Protein AF-A0A3C1BT82-F1 (afdb_monomer_lite)

pLDDT: mean 73.42, std 19.43, range [34.97, 91.62]

Radius of gyration: 23.09 Å; chains: 1; bounding box: 29×38×76 Å

Foldseek 3Di:
DDDDDDDDDDDPDDDPDPPPPPVPDDDDDDDDDDPVVVVVLVVVCVVVVHDSVVSVVVVVVQVVCVVVVVDFDADPVPRDTDD

Secondary structure (DSSP, 8-state):
----------------------TT----------HHHHHHHHHHHHHHT--HHHHHHHHHHHHHHHHHTSS--B-TTT-PBP-

Sequence (83 aa):
MSDTCGCGSGGCGGHDHDHEIDDESMVSMAFAMEKEFMDEINQACEVNGMSFEEFVYSCLEVGIGITNGDLHLIDSETGEKVE

Structure (mmCIF, N/CA/C/O backbone):
data_AF-A0A3C1BT82-F1
#
_entry.id   AF-A0A3C1BT82-F1
#
loop_
_atom_site.group_PDB
_atom_site.id
_atom_site.type_symbol
_atom_site.label_atom_id
_atom_site.label_alt_id
_atom_site.label_comp_id
_atom_site.label_asym_id
_atom_site.label_entity_id
_atom_site.label_seq_id
_atom_site.pdbx_PDB_ins_code
_atom_site.Cartn_x
_atom_site.Cartn_y
_atom_site.Cartn_z
_atom_site.occupancy
_atom_site.B_iso_or_equiv
_atom_site.auth_seq_id
_atom_site.auth_comp_id
_atom_site.auth_asym_id
_atom_site.auth_atom_id
_atom_site.pdbx_PDB_model_num
ATOM 1 N N . MET A 1 1 ? 8.427 10.192 -55.281 1.00 45.22 1 MET A N 1
ATOM 2 C CA . MET A 1 1 ? 7.320 10.551 -54.373 1.00 45.22 1 MET A CA 1
ATOM 3 C C . MET A 1 1 ? 6.335 9.401 -54.389 1.00 45.22 1 MET A C 1
ATOM 5 O O . MET A 1 1 ? 6.057 8.916 -55.481 1.00 45.22 1 MET A O 1
ATOM 9 N N . SER A 1 2 ? 5.863 9.026 -53.197 1.00 41.16 2 SER A N 1
ATOM 10 C CA . SER A 1 2 ? 4.848 8.005 -52.877 1.00 41.16 2 SER A CA 1
ATOM 11 C C . SER A 1 2 ? 5.378 6.604 -52.541 1.00 41.16 2 SER A C 1
ATOM 13 O O . SER A 1 2 ? 5.398 5.722 -53.391 1.00 41.16 2 SER A O 1
ATOM 15 N N . ASP A 1 3 ? 5.723 6.409 -51.263 1.00 38.75 3 ASP A N 1
ATOM 16 C CA . ASP A 1 3 ? 5.666 5.112 -50.582 1.00 38.75 3 ASP A CA 1
ATOM 17 C C . ASP A 1 3 ? 4.271 4.975 -49.955 1.00 38.75 3 ASP A C 1
ATOM 19 O O . ASP A 1 3 ? 3.893 5.722 -49.050 1.00 38.75 3 ASP A O 1
ATOM 23 N N . THR A 1 4 ? 3.474 4.058 -50.497 1.00 48.94 4 THR A N 1
ATOM 24 C CA . THR A 1 4 ? 2.142 3.699 -50.004 1.00 48.94 4 THR A CA 1
ATOM 25 C C . THR A 1 4 ? 2.250 2.385 -49.239 1.00 48.94 4 THR A C 1
ATOM 27 O O . THR A 1 4 ? 2.716 1.386 -49.783 1.00 48.94 4 THR A O 1
ATOM 30 N N . CYS A 1 5 ? 1.817 2.401 -47.976 1.00 45.03 5 CYS A N 1
ATOM 31 C CA . CYS A 1 5 ? 1.728 1.245 -47.090 1.00 45.03 5 CYS A CA 1
ATOM 32 C C . CYS A 1 5 ? 0.948 0.091 -47.739 1.00 45.03 5 CYS A C 1
ATOM 34 O O . CYS A 1 5 ? -0.207 0.251 -48.134 1.00 45.03 5 CYS A O 1
ATOM 36 N N . GLY A 1 6 ? 1.579 -1.082 -47.820 1.00 39.50 6 GLY A N 1
ATOM 37 C CA . GLY A 1 6 ? 0.955 -2.309 -48.300 1.00 39.50 6 GLY A CA 1
ATOM 38 C C . GLY A 1 6 ? 0.081 -2.957 -47.228 1.00 39.50 6 GLY A C 1
ATOM 39 O O . GLY A 1 6 ? 0.590 -3.582 -46.302 1.00 39.50 6 GLY A O 1
ATOM 40 N N . CYS A 1 7 ? -1.239 -2.854 -47.386 1.00 46.12 7 CYS A N 1
ATOM 41 C CA . CYS A 1 7 ? -2.185 -3.789 -46.784 1.00 46.12 7 CYS A CA 1
ATOM 42 C C . CYS A 1 7 ? -2.103 -5.133 -47.524 1.00 46.12 7 CYS A C 1
ATOM 44 O O . CYS A 1 7 ? -2.555 -5.242 -48.662 1.00 46.12 7 CYS A O 1
ATOM 46 N N . GLY A 1 8 ? -1.554 -6.155 -46.864 1.00 37.75 8 GLY A N 1
ATOM 47 C CA . GLY A 1 8 ? -1.721 -7.561 -47.227 1.00 37.75 8 GLY A CA 1
ATOM 48 C C . GLY A 1 8 ? -2.772 -8.195 -46.323 1.00 37.75 8 GLY A C 1
ATOM 49 O O . GLY A 1 8 ? -2.559 -8.354 -45.126 1.00 37.75 8 GLY A O 1
ATOM 50 N N . SER A 1 9 ? -3.934 -8.484 -46.896 1.00 51.72 9 SER A N 1
ATOM 51 C CA . SER A 1 9 ? -5.090 -9.091 -46.246 1.00 51.72 9 SER A CA 1
ATOM 52 C C . SER A 1 9 ? -4.847 -10.547 -45.836 1.00 51.72 9 SER A C 1
ATOM 54 O O . SER A 1 9 ? -4.373 -11.333 -46.646 1.00 51.72 9 SER A O 1
ATOM 56 N N . GLY A 1 10 ? -5.325 -10.909 -44.642 1.00 41.38 10 GLY A N 1
ATOM 57 C CA . GLY A 1 10 ? -5.918 -12.222 -44.367 1.00 41.38 10 GLY A CA 1
ATOM 58 C C . GLY A 1 10 ? -4.952 -13.376 -44.102 1.00 41.38 10 GLY A C 1
ATOM 59 O O . GLY A 1 10 ? -4.368 -13.940 -45.019 1.00 41.38 10 GLY A O 1
ATOM 60 N N . GLY A 1 11 ? -4.895 -13.806 -42.841 1.00 34.97 11 GLY A N 1
ATOM 61 C CA . GLY A 1 11 ? -4.240 -15.053 -42.459 1.00 34.97 11 GLY A CA 1
ATOM 62 C C . GLY A 1 11 ? -4.205 -15.265 -40.953 1.00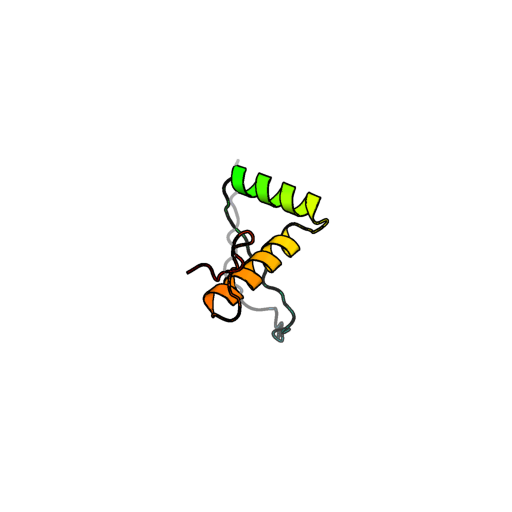 34.97 11 GLY A C 1
ATOM 63 O O . GLY A 1 11 ? -3.136 -15.260 -40.358 1.00 34.97 11 GLY A O 1
ATOM 64 N N . CYS A 1 12 ? -5.375 -15.418 -40.331 1.00 49.94 12 CYS A N 1
ATOM 65 C CA . CYS A 1 12 ? -5.483 -16.027 -39.010 1.00 49.94 12 CYS A CA 1
ATOM 66 C C . CYS A 1 12 ? -5.020 -17.489 -39.105 1.00 49.94 12 CYS A C 1
ATOM 68 O O . CYS A 1 12 ? -5.539 -18.225 -39.943 1.00 49.94 12 CYS A O 1
ATOM 70 N N . GLY A 1 13 ? -4.103 -17.911 -38.235 1.00 43.16 13 GLY A N 1
ATOM 71 C CA . GLY A 1 13 ? -3.784 -19.325 -38.029 1.00 43.16 13 GLY A CA 1
ATOM 72 C C . GLY A 1 13 ? -2.288 -19.595 -37.953 1.00 43.16 13 GLY A C 1
ATOM 73 O O . GLY A 1 13 ? -1.602 -19.570 -38.970 1.00 43.16 13 GLY A O 1
ATOM 74 N N . GLY A 1 14 ? -1.805 -19.894 -36.746 1.00 43.81 14 GLY A N 1
ATOM 75 C CA . GLY A 1 14 ? -0.476 -20.471 -36.568 1.00 43.81 14 GLY A CA 1
ATOM 76 C C . GLY A 1 14 ? 0.252 -20.070 -35.293 1.00 43.81 14 GLY A C 1
ATOM 77 O O . GLY A 1 14 ? 1.400 -19.647 -35.373 1.00 43.81 14 GLY A O 1
ATOM 78 N N . HIS A 1 15 ? -0.388 -20.211 -34.136 1.00 38.94 15 HIS A N 1
ATOM 79 C CA . HIS A 1 15 ? 0.303 -20.795 -32.991 1.00 38.94 15 HIS A CA 1
ATOM 80 C C . HIS A 1 15 ? -0.738 -21.446 -32.089 1.00 38.94 15 HIS A C 1
ATOM 82 O O . HIS A 1 15 ? -1.391 -20.789 -31.283 1.00 38.94 15 HIS A O 1
ATOM 88 N N . ASP A 1 16 ? -0.897 -22.752 -32.282 1.00 47.12 16 ASP A N 1
ATOM 89 C CA . ASP A 1 16 ? -1.242 -23.677 -31.214 1.00 47.12 16 ASP A CA 1
ATOM 90 C C . ASP A 1 16 ? -0.203 -23.501 -30.095 1.00 47.12 16 ASP A C 1
ATOM 92 O O . ASP A 1 16 ? 0.822 -24.176 -30.057 1.00 47.12 16 ASP A O 1
ATOM 96 N N . HIS A 1 17 ? -0.431 -22.536 -29.212 1.00 43.31 17 HIS A N 1
ATOM 97 C CA . HIS A 1 17 ? -0.013 -22.683 -27.834 1.00 43.31 17 HIS A CA 1
ATOM 98 C C . HIS A 1 17 ? -1.286 -22.963 -27.059 1.00 43.31 17 HIS A C 1
ATOM 100 O O . HIS A 1 17 ? -2.041 -22.062 -26.695 1.00 43.31 17 HIS A O 1
ATOM 106 N N . ASP A 1 18 ? -1.515 -24.259 -26.873 1.00 45.34 18 ASP A N 1
ATOM 107 C CA . ASP A 1 18 ? -2.081 -24.816 -25.656 1.00 45.34 18 ASP A CA 1
ATOM 108 C C . ASP A 1 18 ? -1.275 -24.210 -24.490 1.00 45.34 18 ASP A C 1
ATOM 110 O O . ASP A 1 18 ? -0.263 -24.746 -24.043 1.00 45.34 18 ASP A O 1
ATOM 114 N N . HIS A 1 19 ? -1.602 -22.971 -24.123 1.00 48.56 19 HIS A N 1
ATOM 115 C CA . HIS A 1 19 ? -1.180 -22.407 -22.861 1.00 48.56 19 HIS A CA 1
ATOM 116 C C . HIS A 1 19 ? -2.164 -22.986 -21.865 1.00 48.56 19 HIS A C 1
ATOM 118 O O . HIS A 1 19 ? -3.237 -22.430 -21.617 1.00 48.56 19 HIS A O 1
ATOM 124 N N . GLU A 1 20 ? -1.786 -24.157 -21.353 1.00 42.78 20 GLU A N 1
ATOM 125 C CA . GLU A 1 20 ? -2.055 -24.519 -19.972 1.00 42.78 20 GLU A CA 1
ATOM 126 C C . GLU A 1 20 ? -2.015 -23.212 -19.176 1.00 42.78 20 GLU A C 1
ATOM 128 O O . GLU A 1 20 ? -1.011 -22.493 -19.203 1.00 42.78 20 GLU A O 1
ATOM 133 N N . ILE A 1 21 ? -3.163 -22.823 -18.620 1.00 51.25 21 ILE A N 1
ATOM 134 C CA . ILE A 1 21 ? -3.234 -21.698 -17.697 1.00 51.25 21 ILE A CA 1
ATOM 135 C C . ILE A 1 21 ? -2.355 -22.138 -16.538 1.00 51.25 21 ILE A C 1
ATOM 137 O O . ILE A 1 21 ? -2.761 -22.953 -15.715 1.00 51.25 21 ILE A O 1
ATOM 141 N N . ASP A 1 22 ? -1.110 -21.688 -16.568 1.00 45.28 22 ASP A N 1
ATOM 142 C CA . ASP A 1 22 ? -0.192 -21.817 -15.465 1.00 45.28 22 ASP A CA 1
ATOM 143 C C . ASP A 1 22 ? -0.817 -20.996 -14.336 1.00 45.28 22 ASP A C 1
ATOM 145 O O . ASP A 1 22 ? -0.884 -19.768 -14.414 1.00 45.28 22 ASP A O 1
ATOM 149 N N . ASP A 1 23 ? -1.365 -21.681 -13.331 1.00 50.38 23 ASP A N 1
ATOM 150 C CA . ASP A 1 23 ? -2.008 -21.092 -12.144 1.00 50.38 23 ASP A CA 1
ATOM 151 C C . ASP A 1 23 ? -1.040 -20.138 -11.391 1.00 50.38 23 ASP A C 1
ATOM 153 O O . ASP A 1 23 ? -1.446 -19.399 -10.499 1.00 50.38 23 ASP A O 1
ATOM 157 N N . GLU A 1 24 ? 0.243 -20.113 -11.783 1.00 53.91 24 GLU A N 1
ATOM 158 C CA . GLU A 1 24 ? 1.303 -19.235 -11.282 1.00 53.91 24 GLU A CA 1
ATOM 159 C C . GLU A 1 24 ? 1.513 -17.937 -12.096 1.00 53.91 24 GLU A C 1
ATOM 161 O O . GLU A 1 24 ? 2.387 -17.131 -11.755 1.00 53.91 24 GLU A O 1
ATOM 166 N N . SER A 1 25 ? 0.729 -17.661 -13.150 1.00 58.00 25 SER A N 1
ATOM 167 C CA . SER A 1 25 ? 0.877 -16.407 -13.903 1.00 58.00 25 SER A CA 1
ATOM 168 C C . SER A 1 25 ? 0.280 -15.220 -13.128 1.00 58.00 25 SER A C 1
ATOM 170 O O . SER A 1 25 ? -0.917 -14.932 -13.220 1.00 58.00 25 SER A O 1
ATOM 172 N N . MET A 1 26 ? 1.109 -14.508 -12.357 1.00 63.06 26 MET A N 1
ATOM 173 C CA . MET A 1 26 ? 0.704 -13.251 -11.717 1.00 63.06 26 MET A CA 1
ATOM 174 C C . MET A 1 26 ? 0.253 -12.233 -12.774 1.00 63.06 26 MET A C 1
ATOM 176 O O . MET A 1 26 ? 0.971 -11.926 -13.728 1.00 63.06 26 MET A O 1
ATOM 180 N N . VAL A 1 27 ? -0.960 -11.701 -12.607 1.00 65.75 27 VAL A N 1
ATOM 181 C CA . VAL A 1 27 ? -1.534 -10.716 -13.529 1.00 65.75 27 VAL A CA 1
ATOM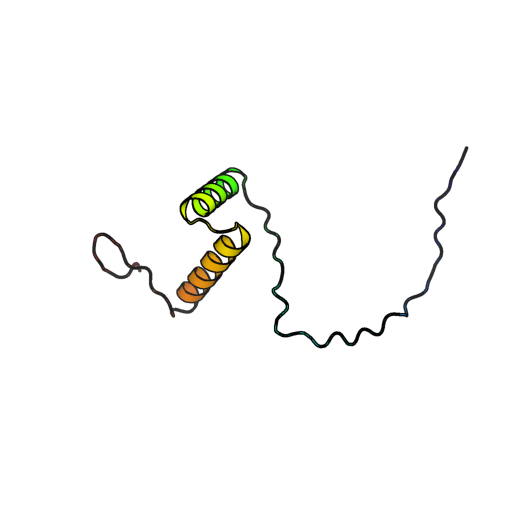 182 C C . VAL A 1 27 ? -0.852 -9.367 -13.314 1.00 65.75 27 VAL A C 1
ATOM 184 O O . VAL A 1 27 ? -1.026 -8.736 -12.276 1.00 65.75 27 VAL A O 1
ATOM 187 N N . SER A 1 28 ? -0.125 -8.887 -14.325 1.00 71.00 28 SER A N 1
ATOM 188 C CA . SER A 1 28 ? 0.432 -7.531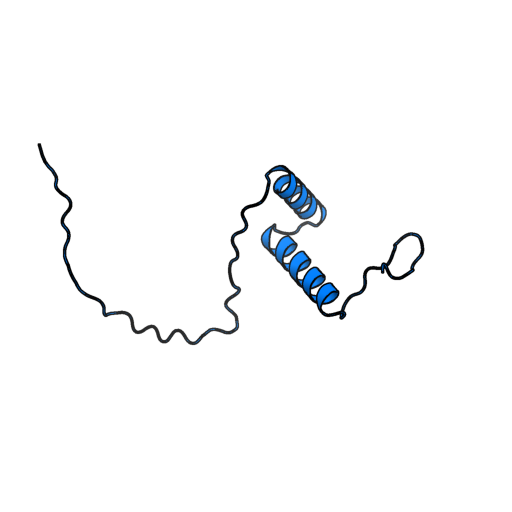 -14.328 1.00 71.00 28 SER A CA 1
ATOM 189 C C . SER A 1 28 ? -0.694 -6.497 -14.433 1.00 71.00 28 SER A C 1
ATOM 191 O O . SER A 1 28 ? -1.420 -6.460 -15.429 1.00 71.00 28 SER A O 1
ATOM 193 N N . MET A 1 29 ? -0.816 -5.622 -13.433 1.00 69.88 29 MET A N 1
ATOM 194 C CA . MET A 1 29 ? -1.793 -4.526 -13.425 1.00 69.88 29 MET A CA 1
ATOM 195 C C . MET A 1 29 ? -1.120 -3.196 -13.778 1.00 69.88 29 MET A C 1
ATOM 197 O O . MET A 1 29 ? -0.030 -2.896 -13.299 1.00 69.88 29 MET A O 1
ATOM 201 N N . ALA A 1 30 ? -1.773 -2.380 -14.608 1.00 78.31 30 ALA A N 1
ATOM 202 C CA . ALA A 1 30 ? -1.322 -1.028 -14.924 1.00 78.31 30 ALA A CA 1
ATOM 203 C C . ALA A 1 30 ? -2.297 -0.009 -14.325 1.00 78.31 30 ALA A C 1
ATOM 205 O O . ALA A 1 30 ? -3.477 0.005 -14.678 1.00 78.31 30 ALA A O 1
ATOM 206 N N . PHE A 1 31 ? -1.798 0.862 -13.447 1.00 73.81 31 PHE A N 1
ATOM 207 C CA . PHE A 1 31 ? -2.591 1.909 -12.807 1.00 73.81 31 PHE A CA 1
ATOM 208 C C . PHE A 1 31 ? -2.159 3.287 -13.304 1.00 73.81 31 PHE A C 1
ATOM 210 O O . PHE A 1 31 ? -0.976 3.627 -13.285 1.00 73.81 31 PHE A O 1
ATOM 217 N N . ALA A 1 32 ? -3.126 4.100 -13.723 1.00 81.69 32 ALA A N 1
ATOM 218 C CA . ALA A 1 32 ? -2.909 5.528 -13.903 1.00 81.69 32 ALA A CA 1
ATOM 219 C C . ALA A 1 32 ? -3.130 6.209 -12.548 1.00 81.69 32 ALA A C 1
ATOM 221 O O . ALA A 1 32 ? -4.258 6.271 -12.066 1.00 81.69 32 ALA A O 1
ATOM 222 N N . MET A 1 33 ? -2.049 6.680 -11.932 1.00 81.69 33 MET A N 1
ATOM 223 C CA . MET A 1 33 ? -2.073 7.331 -10.623 1.00 81.69 33 MET A CA 1
ATOM 224 C C . MET A 1 33 ? -1.587 8.771 -10.724 1.00 81.69 33 MET A C 1
ATOM 226 O O . MET A 1 33 ? -0.807 9.120 -11.614 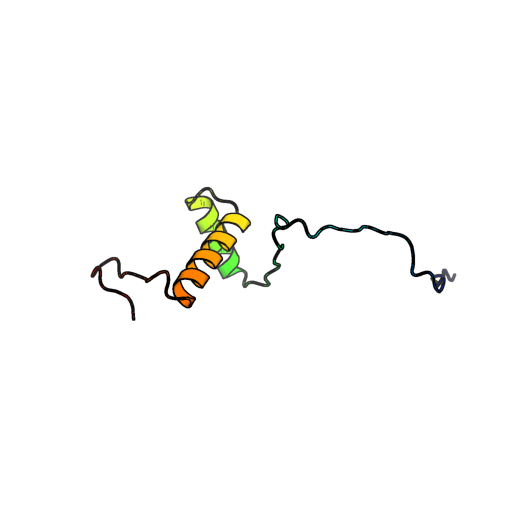1.00 81.69 33 MET A O 1
ATOM 230 N N . GLU A 1 34 ? -2.066 9.609 -9.809 1.00 89.06 34 GLU A N 1
ATOM 231 C CA . GLU A 1 34 ? -1.567 10.971 -9.672 1.00 89.06 34 GLU A CA 1
ATOM 232 C C . GLU A 1 34 ? -0.094 10.954 -9.261 1.00 89.06 34 GLU A C 1
ATOM 234 O O . GLU A 1 34 ? 0.368 10.063 -8.546 1.00 89.06 34 GLU A O 1
ATOM 239 N N . LYS A 1 35 ? 0.660 11.950 -9.732 1.00 87.94 35 LYS A N 1
ATOM 240 C CA . LYS A 1 35 ? 2.104 12.012 -9.501 1.00 87.94 35 LYS A CA 1
ATOM 241 C C . LYS A 1 35 ? 2.440 12.074 -8.008 1.00 87.94 35 LYS A C 1
ATOM 243 O O . LYS A 1 35 ? 3.340 11.374 -7.571 1.00 87.94 35 LYS A O 1
ATOM 248 N N . GLU A 1 36 ? 1.706 12.883 -7.247 1.00 90.69 36 GLU A N 1
ATOM 249 C CA . GLU A 1 36 ? 1.925 13.044 -5.803 1.00 90.69 36 GLU A CA 1
ATOM 250 C C . GLU A 1 36 ? 1.742 11.709 -5.069 1.00 90.69 36 GLU A C 1
ATOM 252 O O . GLU A 1 36 ? 2.576 11.326 -4.258 1.00 90.69 36 GLU A O 1
ATOM 257 N N . PHE A 1 37 ? 0.727 10.935 -5.458 1.00 86.12 37 PHE A N 1
ATOM 258 C CA . PHE A 1 37 ? 0.480 9.608 -4.903 1.00 86.12 37 PHE A CA 1
ATOM 259 C C . PHE A 1 37 ? 1.575 8.590 -5.272 1.00 86.12 37 PHE A C 1
ATOM 261 O O . PHE A 1 37 ? 2.004 7.800 -4.435 1.00 86.12 37 PHE A O 1
ATOM 268 N N . MET A 1 38 ? 2.084 8.631 -6.508 1.00 87.19 38 MET A N 1
ATOM 269 C CA . MET A 1 38 ? 3.244 7.824 -6.916 1.00 87.19 38 MET A CA 1
ATOM 270 C C . MET A 1 38 ? 4.504 8.170 -6.112 1.00 87.19 38 MET A C 1
ATOM 272 O O . MET A 1 38 ? 5.253 7.270 -5.732 1.00 87.19 38 MET A O 1
ATOM 276 N N . ASP A 1 39 ? 4.744 9.457 -5.850 1.00 91.25 39 ASP A N 1
ATOM 277 C CA . ASP A 1 39 ? 5.900 9.917 -5.077 1.00 91.25 39 ASP A CA 1
ATOM 278 C C . ASP A 1 39 ? 5.826 9.408 -3.619 1.00 91.25 39 ASP A C 1
ATOM 280 O O . ASP A 1 39 ? 6.826 8.916 -3.090 1.00 91.25 39 ASP A O 1
ATOM 284 N N . GLU A 1 40 ? 4.638 9.424 -3.003 1.00 90.81 40 GLU A N 1
ATOM 285 C CA . GLU A 1 40 ? 4.405 8.854 -1.665 1.00 90.81 40 GLU A CA 1
ATOM 286 C C . GLU A 1 40 ? 4.646 7.338 -1.618 1.00 90.81 40 GLU A C 1
ATOM 288 O O . GLU A 1 40 ? 5.324 6.846 -0.710 1.00 90.81 40 GLU A O 1
ATOM 293 N N . ILE A 1 41 ? 4.143 6.592 -2.610 1.00 88.06 41 ILE A N 1
ATOM 294 C CA . ILE A 1 41 ? 4.367 5.142 -2.690 1.00 88.06 41 ILE A CA 1
ATOM 295 C C . ILE A 1 41 ? 5.860 4.840 -2.824 1.00 88.06 41 ILE A C 1
ATOM 297 O O . ILE A 1 41 ? 6.374 3.974 -2.117 1.00 88.06 41 ILE A O 1
ATOM 301 N N . ASN A 1 42 ? 6.575 5.557 -3.693 1.00 87.81 42 ASN A N 1
ATOM 302 C CA . ASN A 1 42 ? 8.012 5.353 -3.869 1.00 87.81 42 ASN A CA 1
ATOM 303 C C . ASN A 1 42 ? 8.779 5.604 -2.565 1.00 87.81 42 ASN A C 1
ATOM 305 O O . ASN A 1 42 ? 9.639 4.802 -2.198 1.00 87.81 42 ASN A O 1
ATOM 309 N N . GLN A 1 43 ? 8.422 6.652 -1.819 1.00 91.62 43 GLN A N 1
ATOM 310 C CA . GLN A 1 43 ? 9.014 6.908 -0.506 1.00 91.62 43 GLN A CA 1
ATOM 311 C C . GLN A 1 43 ? 8.722 5.768 0.484 1.00 91.62 43 GLN A C 1
ATOM 313 O O . GLN A 1 43 ? 9.615 5.340 1.220 1.00 91.62 43 GLN A O 1
ATOM 318 N N . ALA A 1 44 ? 7.495 5.244 0.500 1.00 88.50 44 ALA A N 1
ATOM 319 C CA . ALA A 1 44 ? 7.14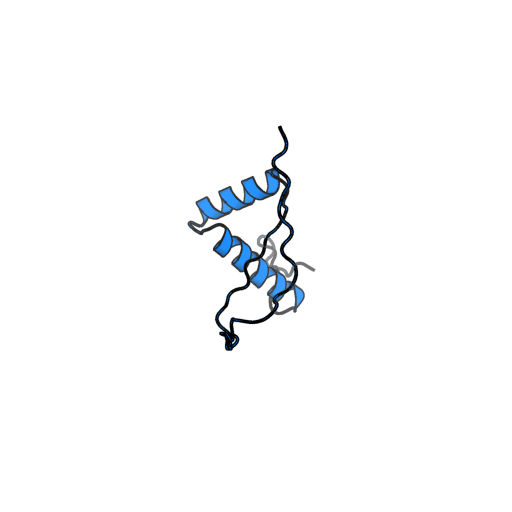0 4.105 1.343 1.00 88.50 44 ALA A CA 1
ATOM 320 C C . ALA A 1 44 ? 7.923 2.836 0.957 1.00 88.50 44 ALA A C 1
ATOM 322 O O . ALA A 1 44 ? 8.383 2.110 1.841 1.00 88.50 44 ALA A O 1
ATOM 323 N N . CYS A 1 45 ? 8.135 2.594 -0.338 1.00 88.69 45 CYS A N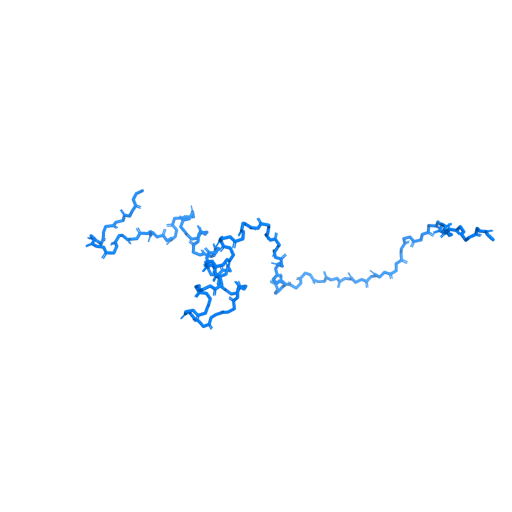 1
ATOM 324 C CA . CYS A 1 45 ? 8.945 1.482 -0.842 1.00 88.69 45 CYS A CA 1
ATOM 325 C C . CYS A 1 45 ? 10.398 1.581 -0.358 1.00 88.69 45 CYS A C 1
ATOM 327 O O . CYS A 1 45 ? 10.945 0.600 0.148 1.00 88.69 45 CYS A O 1
ATOM 329 N N . GLU A 1 46 ? 10.998 2.774 -0.431 1.00 90.31 46 GLU A N 1
ATOM 330 C CA . GLU A 1 46 ? 12.360 3.022 0.059 1.00 90.31 46 GLU A CA 1
ATOM 331 C C . GLU A 1 46 ? 12.493 2.759 1.565 1.00 90.31 46 GLU A C 1
ATOM 333 O O . GLU A 1 46 ? 13.450 2.114 1.997 1.00 90.31 46 GLU A O 1
ATOM 338 N N . VAL A 1 47 ? 11.525 3.216 2.368 1.00 91.12 47 VAL A N 1
ATOM 339 C CA . VAL A 1 47 ? 11.531 3.027 3.831 1.00 91.12 47 VAL A CA 1
ATOM 340 C C . VAL A 1 47 ? 11.397 1.552 4.214 1.00 91.12 47 VAL A C 1
ATOM 342 O O . VAL A 1 47 ? 12.035 1.110 5.170 1.00 91.12 47 VAL A O 1
ATOM 345 N N . ASN A 1 48 ? 10.587 0.792 3.477 1.00 83.94 48 ASN A N 1
ATOM 346 C CA . ASN A 1 48 ? 10.333 -0.622 3.760 1.00 83.94 48 ASN A CA 1
ATOM 347 C C . ASN A 1 48 ? 11.318 -1.571 3.055 1.00 83.94 48 ASN A C 1
ATOM 349 O O . ASN A 1 48 ? 11.305 -2.769 3.328 1.00 83.94 48 ASN A O 1
ATOM 353 N N . GLY A 1 49 ? 12.188 -1.055 2.179 1.00 89.94 49 GLY A N 1
ATOM 354 C CA . GLY A 1 49 ? 13.143 -1.862 1.415 1.00 89.94 49 GLY A CA 1
ATOM 355 C C . GLY A 1 49 ? 12.470 -2.823 0.431 1.00 89.94 49 GLY A C 1
ATOM 356 O O . GLY A 1 49 ? 13.004 -3.902 0.182 1.00 89.94 49 GLY A O 1
ATOM 357 N N . MET A 1 50 ? 11.302 -2.446 -0.092 1.00 88.69 50 MET A N 1
ATOM 358 C CA . MET A 1 50 ? 10.485 -3.255 -1.000 1.00 88.69 50 MET A CA 1
ATOM 359 C C . MET A 1 50 ? 10.471 -2.649 -2.402 1.00 88.69 50 MET A C 1
ATOM 361 O O . MET A 1 50 ? 10.662 -1.442 -2.567 1.00 88.69 50 MET A O 1
ATOM 365 N N . SER A 1 51 ? 10.220 -3.470 -3.423 1.00 89.38 51 SER A N 1
ATOM 366 C CA . SER A 1 51 ? 9.906 -2.939 -4.750 1.00 89.38 51 SER A CA 1
ATOM 367 C C . SER A 1 51 ? 8.501 -2.329 -4.784 1.00 89.38 51 SER A C 1
ATOM 369 O O . SER A 1 51 ? 7.628 -2.672 -3.985 1.00 89.38 51 SER A O 1
ATOM 371 N N . PHE A 1 52 ? 8.275 -1.437 -5.750 1.00 86.69 52 PHE A N 1
ATOM 372 C CA . PHE A 1 52 ? 6.968 -0.822 -5.982 1.00 86.69 52 PHE A CA 1
ATOM 373 C C . PHE A 1 52 ? 5.859 -1.865 -6.166 1.00 86.69 52 PHE A C 1
ATOM 375 O O . PHE A 1 52 ? 4.797 -1.756 -5.561 1.00 86.69 52 PHE A O 1
ATOM 382 N N . GLU A 1 53 ? 6.114 -2.892 -6.977 1.00 85.81 53 GLU A N 1
ATOM 383 C CA . GLU A 1 53 ? 5.130 -3.940 -7.255 1.00 85.81 53 GLU A CA 1
ATOM 384 C C . GLU A 1 53 ? 4.792 -4.739 -5.993 1.00 85.81 53 GLU A C 1
ATOM 386 O O . GLU A 1 53 ? 3.617 -4.900 -5.672 1.00 85.81 53 GLU A O 1
ATOM 391 N N . GLU A 1 54 ? 5.798 -5.168 -5.225 1.00 85.94 54 GLU A N 1
ATOM 392 C CA . GLU A 1 54 ? 5.587 -5.895 -3.965 1.00 85.94 54 GLU A CA 1
ATOM 393 C C . GLU A 1 54 ? 4.797 -5.067 -2.947 1.00 85.94 54 GLU A C 1
ATOM 395 O O . GLU A 1 54 ? 3.920 -5.595 -2.257 1.00 85.94 54 GLU A O 1
ATOM 400 N N . PHE A 1 55 ? 5.081 -3.765 -2.859 1.00 87.56 55 PHE A N 1
ATOM 401 C CA . PHE A 1 55 ? 4.347 -2.860 -1.982 1.00 87.56 55 PHE A CA 1
ATOM 402 C C . PHE A 1 55 ? 2.879 -2.742 -2.405 1.00 87.56 55 PHE A C 1
ATOM 404 O O . PHE A 1 55 ? 1.982 -2.903 -1.577 1.00 87.56 55 PHE A O 1
ATOM 411 N N . VAL A 1 56 ? 2.618 -2.530 -3.699 1.00 86.06 56 VAL A N 1
ATOM 412 C CA . VAL A 1 56 ? 1.251 -2.422 -4.230 1.00 86.06 56 VAL A CA 1
ATOM 413 C C . VAL A 1 56 ? 0.469 -3.718 -4.017 1.00 86.06 56 VAL A C 1
ATOM 415 O O . VAL A 1 56 ? -0.669 -3.657 -3.548 1.00 86.06 56 VAL A O 1
ATOM 418 N N . TYR A 1 57 ? 1.060 -4.885 -4.293 1.00 87.81 57 TYR A N 1
ATOM 419 C CA . TYR A 1 57 ? 0.397 -6.167 -4.036 1.00 87.81 57 TYR A CA 1
ATOM 420 C C . TYR A 1 57 ? 0.089 -6.361 -2.550 1.00 87.81 57 TYR A C 1
ATOM 422 O O . TYR A 1 57 ? -1.033 -6.732 -2.212 1.00 87.81 57 TYR A O 1
ATOM 430 N N . SER A 1 58 ? 1.018 -6.000 -1.662 1.00 86.88 58 SER A N 1
ATOM 431 C CA . SER A 1 58 ? 0.789 -6.062 -0.213 1.00 86.88 58 SER A CA 1
ATOM 432 C C . SER A 1 58 ? -0.385 -5.173 0.218 1.00 86.88 58 SER A C 1
ATOM 434 O O . SER A 1 58 ? -1.240 -5.593 0.999 1.00 86.88 58 SER A O 1
ATOM 436 N N . CYS A 1 59 ? -0.480 -3.952 -0.319 1.00 87.44 59 CYS A N 1
ATOM 437 C CA . CYS A 1 59 ? -1.610 -3.062 -0.049 1.00 87.44 59 CYS A CA 1
ATOM 438 C C . CYS A 1 59 ? -2.941 -3.636 -0.556 1.00 87.44 59 CYS A C 1
ATOM 440 O O . CYS A 1 59 ? -3.957 -3.520 0.134 1.00 87.44 59 CYS A O 1
ATOM 442 N N . LEU A 1 60 ? -2.946 -4.256 -1.739 1.00 88.44 60 LEU A N 1
ATOM 443 C CA . LEU A 1 60 ? -4.141 -4.885 -2.305 1.00 88.44 60 LEU A CA 1
ATOM 444 C C . LEU A 1 60 ? -4.599 -6.084 -1.471 1.00 88.44 60 LEU A C 1
ATOM 446 O O . LEU A 1 60 ? -5.787 -6.184 -1.174 1.00 88.44 60 LEU A O 1
ATOM 450 N N . GLU A 1 61 ? -3.683 -6.951 -1.041 1.00 88.62 61 GLU A N 1
ATOM 451 C CA . GLU A 1 61 ? -4.002 -8.094 -0.177 1.00 88.62 61 GLU A CA 1
ATOM 452 C C . GLU A 1 61 ? -4.632 -7.647 1.146 1.00 88.62 61 GLU A C 1
ATOM 454 O O . GLU A 1 61 ? -5.687 -8.153 1.540 1.00 88.62 61 GLU A O 1
ATOM 459 N N . VAL A 1 62 ? -4.039 -6.642 1.799 1.00 88.94 62 VAL A N 1
ATOM 460 C CA . VAL A 1 62 ? -4.586 -6.070 3.037 1.00 88.94 62 VAL A CA 1
ATOM 461 C C . VAL A 1 62 ? -5.961 -5.445 2.787 1.00 88.94 62 VAL A C 1
ATOM 463 O O . VAL A 1 62 ? -6.895 -5.691 3.552 1.00 88.94 62 VAL A O 1
ATOM 466 N N . GLY A 1 63 ? -6.123 -4.677 1.704 1.00 86.94 63 GLY A N 1
ATOM 467 C CA . GLY A 1 63 ? -7.396 -4.046 1.345 1.00 86.94 63 GLY A CA 1
ATOM 468 C C . GLY A 1 63 ? -8.515 -5.054 1.060 1.00 86.94 63 GLY A C 1
ATOM 469 O O . GLY A 1 63 ? -9.652 -4.861 1.505 1.00 86.94 63 GLY A O 1
ATOM 470 N N . ILE A 1 64 ? -8.193 -6.157 0.378 1.00 89.25 64 ILE A N 1
ATOM 471 C CA . ILE A 1 64 ? -9.119 -7.273 0.140 1.00 89.25 64 ILE A CA 1
ATOM 472 C C . ILE A 1 64 ? -9.489 -7.936 1.467 1.00 89.25 64 ILE A C 1
ATOM 474 O O . ILE A 1 64 ? -10.676 -8.131 1.729 1.00 89.25 64 ILE A O 1
ATOM 478 N N . GLY A 1 65 ? -8.509 -8.218 2.331 1.00 90.06 65 GLY A N 1
ATOM 479 C CA . GLY A 1 65 ? -8.757 -8.809 3.647 1.00 90.06 65 GLY A CA 1
ATOM 480 C C . GLY A 1 65 ? -9.670 -7.942 4.517 1.00 90.06 65 GLY A C 1
ATOM 481 O O . GLY A 1 65 ? -10.582 -8.458 5.161 1.00 90.06 65 GLY A O 1
ATOM 482 N N . ILE A 1 66 ? -9.498 -6.616 4.489 1.00 88.44 66 ILE A N 1
ATOM 483 C CA . ILE A 1 66 ? -10.394 -5.683 5.191 1.00 88.44 66 ILE A CA 1
ATOM 484 C C . ILE A 1 66 ? -11.804 -5.739 4.592 1.00 88.44 66 ILE A C 1
ATOM 486 O O . ILE A 1 66 ? -12.783 -5.853 5.327 1.00 88.44 66 ILE A O 1
ATOM 490 N N . THR A 1 67 ? -11.913 -5.697 3.261 1.00 87.44 67 THR A N 1
ATOM 491 C CA . THR A 1 67 ? -13.205 -5.676 2.552 1.00 87.44 67 THR A CA 1
ATOM 492 C C . THR A 1 67 ? -14.000 -6.970 2.748 1.00 87.44 67 THR A C 1
ATOM 494 O O . THR A 1 67 ? -15.221 -6.924 2.895 1.00 87.44 67 THR A O 1
ATOM 497 N N . ASN A 1 68 ? -13.321 -8.117 2.805 1.00 89.81 68 ASN A N 1
ATOM 498 C CA . ASN A 1 68 ? -13.937 -9.417 3.079 1.00 89.81 68 ASN A CA 1
ATOM 499 C C . ASN A 1 68 ? -14.290 -9.616 4.563 1.00 89.81 68 ASN A C 1
ATOM 501 O O . ASN A 1 68 ? -15.032 -10.537 4.900 1.00 89.81 68 ASN A O 1
ATOM 505 N N . GLY A 1 69 ? -13.789 -8.748 5.447 1.00 85.56 69 GLY A N 1
ATOM 506 C CA . GLY A 1 69 ? -13.967 -8.849 6.894 1.00 85.56 69 GLY A CA 1
ATOM 507 C C . GLY A 1 69 ? -12.983 -9.794 7.588 1.00 85.56 69 GLY A C 1
ATOM 508 O O . GLY A 1 69 ? -13.146 -10.037 8.783 1.00 85.56 69 GLY A O 1
ATOM 509 N N . ASP A 1 70 ? -11.968 -10.288 6.875 1.00 88.94 70 ASP A N 1
ATOM 510 C CA . ASP A 1 70 ? -10.900 -11.148 7.405 1.00 88.94 70 ASP A CA 1
ATOM 511 C C . ASP A 1 70 ? -9.886 -10.352 8.243 1.00 88.94 70 ASP A C 1
ATOM 513 O O . ASP A 1 70 ? -9.298 -10.871 9.194 1.00 88.94 70 ASP A O 1
ATOM 517 N N . LEU A 1 71 ? -9.695 -9.073 7.902 1.00 86.00 71 LEU A N 1
ATOM 518 C CA . LEU A 1 71 ? -8.847 -8.129 8.622 1.00 86.00 71 LEU A CA 1
ATOM 519 C C . LEU A 1 71 ? -9.678 -6.976 9.186 1.00 86.00 71 LEU A C 1
ATOM 521 O O . LEU A 1 71 ? -10.681 -6.540 8.617 1.00 86.00 71 LEU A O 1
ATOM 525 N N . HIS A 1 72 ? -9.242 -6.456 10.328 1.00 85.94 72 HIS A N 1
ATOM 526 C CA . HIS A 1 72 ? -9.835 -5.286 10.963 1.00 85.94 72 HIS A CA 1
ATOM 527 C C . HIS A 1 72 ? -8.751 -4.260 11.247 1.00 85.94 72 HIS A C 1
ATOM 529 O O . HIS A 1 72 ? -7.687 -4.599 11.765 1.00 85.94 72 HIS A O 1
ATOM 535 N N . LEU A 1 73 ? -9.040 -3.005 10.916 1.00 84.00 73 LEU A N 1
ATOM 536 C CA . LEU A 1 73 ? -8.188 -1.888 11.288 1.00 84.00 73 LEU A CA 1
ATOM 537 C C . LEU A 1 73 ? -8.356 -1.625 12.785 1.00 84.00 73 LEU A C 1
ATOM 539 O O . LEU A 1 73 ? -9.479 -1.550 13.287 1.00 84.00 73 LEU A O 1
ATOM 543 N N . ILE A 1 74 ? -7.230 -1.518 13.484 1.00 89.94 74 ILE A N 1
ATOM 544 C CA . ILE A 1 74 ? -7.173 -1.207 14.909 1.00 89.94 74 ILE A CA 1
ATOM 545 C C . ILE A 1 74 ? -6.557 0.177 15.054 1.00 89.94 74 ILE A C 1
ATOM 547 O O . ILE A 1 74 ? -5.504 0.455 14.478 1.00 89.94 74 ILE A O 1
ATOM 551 N N . ASP A 1 75 ? -7.213 1.030 15.826 1.00 86.50 75 ASP A N 1
ATOM 552 C CA . ASP A 1 75 ? -6.673 2.320 16.222 1.00 86.50 75 ASP A CA 1
ATOM 553 C C . ASP A 1 75 ? -5.443 2.092 17.116 1.00 86.50 75 ASP A C 1
ATOM 555 O O . ASP A 1 75 ? -5.505 1.411 18.140 1.00 86.50 75 ASP A O 1
ATOM 559 N N . SER A 1 76 ? -4.296 2.640 16.718 1.00 88.25 76 SER A N 1
ATOM 560 C CA . SER A 1 76 ? -3.034 2.450 17.439 1.00 88.25 76 SER A CA 1
ATOM 561 C C . SER A 1 76 ? -2.970 3.167 18.791 1.00 88.25 76 SER A C 1
ATOM 563 O O . SER A 1 76 ? -2.146 2.798 19.629 1.00 88.25 76 SER A O 1
ATOM 565 N N . GLU A 1 77 ? -3.788 4.197 19.006 1.00 90.88 77 GLU A N 1
ATOM 566 C CA . GLU A 1 77 ? -3.849 4.961 20.255 1.00 90.88 77 GLU A CA 1
ATOM 567 C C . GLU A 1 77 ? -4.819 4.328 21.255 1.00 90.88 77 GLU A C 1
ATOM 569 O O . GLU A 1 77 ? -4.519 4.261 22.451 1.00 90.88 77 GLU A O 1
ATOM 574 N N . THR A 1 78 ? -5.972 3.855 20.778 1.00 88.81 78 THR A N 1
ATOM 575 C CA . THR A 1 78 ? -7.043 3.330 21.644 1.00 88.81 78 THR A CA 1
ATOM 576 C C . THR A 1 78 ? -7.070 1.803 21.721 1.00 88.81 78 THR A C 1
ATOM 578 O O . THR A 1 78 ? -7.549 1.246 22.710 1.00 88.81 78 THR A O 1
ATOM 581 N N . GLY A 1 79 ? -6.529 1.112 20.716 1.00 87.25 79 GLY A N 1
ATOM 582 C CA . GLY A 1 79 ? -6.611 -0.343 20.575 1.00 87.25 79 GLY A CA 1
ATOM 583 C C . GLY A 1 79 ? -7.998 -0.846 20.167 1.00 87.25 79 GLY A C 1
ATOM 584 O O . GLY A 1 79 ? -8.219 -2.059 20.140 1.00 87.25 79 GLY A O 1
ATOM 585 N N . GLU A 1 80 ? -8.937 0.055 19.870 1.00 87.19 80 GLU A N 1
ATOM 586 C CA . GLU A 1 80 ? -10.292 -0.294 19.452 1.00 87.19 80 GLU A CA 1
ATOM 587 C C . GLU A 1 80 ? -10.367 -0.523 17.938 1.00 87.19 80 GLU A C 1
ATOM 589 O O . GLU A 1 80 ? -9.532 -0.057 17.159 1.00 87.19 80 GLU A O 1
ATOM 594 N N . LYS A 1 81 ? -11.376 -1.286 17.509 1.00 83.31 81 LYS A N 1
ATOM 595 C CA . LYS A 1 81 ? -11.641 -1.506 16.087 1.00 83.31 81 LYS A CA 1
ATOM 596 C C . LYS A 1 81 ? -12.158 -0.209 15.466 1.00 83.31 81 LYS A C 1
ATOM 598 O O . LYS A 1 81 ? -13.100 0.378 15.989 1.00 83.31 81 LYS A O 1
ATOM 603 N N . VAL A 1 82 ? -11.579 0.186 14.335 1.00 80.56 82 VAL A N 1
ATOM 604 C CA . VAL A 1 82 ? -12.103 1.286 13.517 1.00 80.56 82 VAL A CA 1
ATOM 605 C C . VAL A 1 82 ? -13.392 0.796 12.847 1.00 80.56 82 VAL A C 1
ATOM 607 O O . VAL A 1 82 ? -13.362 -0.211 12.131 1.00 80.56 82 VAL A O 1
ATOM 610 N N . GLU A 1 83 ? -14.517 1.452 13.151 1.00 69.81 83 GLU A N 1
ATOM 611 C CA . GLU A 1 83 ? -15.832 1.191 12.536 1.00 69.81 83 GLU A CA 1
ATOM 612 C C . GLU A 1 83 ? -15.965 1.808 11.140 1.00 69.81 83 GLU A C 1
ATOM 614 O O . GLU A 1 83 ? -15.519 2.964 10.944 1.00 69.81 83 GLU A O 1
#